Protein AF-A0A4Y8C9B8-F1 (afdb_monomer_lite)

Sequence (114 aa):
EFAKSLGCEKLATGHYARLENNLIKTAVDESKDQSYFLASADKEALKYLIFPLGEMKKEDVKKFASTIEVLKSFATQKESSEICFVEDTYVQVLDQFMDTKIPGEVLDSSGKVV

pLDDT: mean 93.74, std 4.84, range [70.25, 98.12]

Secondary structure (DSSP, 8-state):
-HHHHTT-S-EE---S-EEETTEEE--S-GGG--HHHHTTS-HHHHTTEE-TTTTS-HHHHHHHHHTSGGGHHHHHPPPP-S-TT-SS-HHHHHTTTS-TT---PPB-TTS-B-

Structure (mmCIF, N/CA/C/O backbone):
data_AF-A0A4Y8C9B8-F1
#
_entry.id   AF-A0A4Y8C9B8-F1
#
loop_
_atom_site.group_PDB
_atom_site.id
_atom_site.type_symbol
_atom_site.label_atom_id
_atom_site.label_alt_id
_atom_site.label_comp_id
_atom_site.label_asym_id
_atom_site.label_entity_id
_atom_site.label_seq_id
_atom_site.pdbx_PDB_ins_code
_atom_site.Cartn_x
_atom_site.Cartn_y
_atom_site.Cartn_z
_atom_site.occupancy
_atom_site.B_iso_or_equiv
_atom_site.auth_seq_id
_atom_site.auth_comp_id
_atom_site.auth_asym_id
_atom_site.auth_atom_id
_atom_site.pdbx_PDB_model_num
ATOM 1 N N . GLU A 1 1 ? -18.577 -2.578 -3.070 1.00 89.81 1 GLU A N 1
ATOM 2 C CA . GLU A 1 1 ? -19.644 -3.491 -3.542 1.00 89.81 1 GLU A CA 1
ATOM 3 C C . GLU A 1 1 ? -19.771 -4.774 -2.728 1.00 89.81 1 GLU A C 1
ATOM 5 O O . GLU A 1 1 ? -20.763 -4.888 -2.025 1.00 89.81 1 GLU A O 1
ATOM 10 N N . PHE A 1 2 ? -18.789 -5.688 -2.704 1.00 94.81 2 PHE A N 1
ATOM 11 C CA . PHE A 1 2 ? -18.912 -6.939 -1.926 1.00 94.81 2 PHE A CA 1
ATOM 12 C C . PHE A 1 2 ? -19.271 -6.717 -0.442 1.00 94.81 2 PHE A C 1
ATOM 14 O O . PHE A 1 2 ? -20.280 -7.235 0.024 1.00 94.81 2 PHE A O 1
ATOM 21 N N . ALA A 1 3 ? -18.542 -5.853 0.275 1.00 95.00 3 ALA A N 1
ATOM 22 C CA . ALA A 1 3 ? -18.871 -5.509 1.665 1.00 95.00 3 ALA A CA 1
ATOM 23 C C . ALA A 1 3 ? -20.308 -4.962 1.836 1.00 95.00 3 ALA A C 1
ATOM 25 O O . ALA A 1 3 ? -20.996 -5.325 2.783 1.00 95.00 3 ALA A O 1
ATOM 26 N N . LYS A 1 4 ? -20.802 -4.158 0.882 1.00 93.38 4 LYS A N 1
ATOM 27 C CA . LYS A 1 4 ? -22.185 -3.647 0.901 1.00 93.38 4 LYS A CA 1
ATOM 28 C C . LYS A 1 4 ? -23.203 -4.772 0.717 1.00 93.38 4 LYS A C 1
ATOM 30 O O . LYS A 1 4 ? -24.226 -4.772 1.387 1.00 93.38 4 LYS A O 1
ATOM 35 N N . SER A 1 5 ? -22.914 -5.744 -0.155 1.00 96.75 5 SER A N 1
ATOM 36 C CA . SER A 1 5 ? -23.780 -6.917 -0.360 1.00 96.75 5 SER A CA 1
ATOM 37 C C . SER A 1 5 ? -23.907 -7.796 0.889 1.00 96.75 5 SER A C 1
ATOM 39 O O . SER A 1 5 ? -24.920 -8.465 1.060 1.00 96.75 5 SER A O 1
ATOM 41 N N . LEU A 1 6 ? -22.922 -7.739 1.792 1.00 97.12 6 LEU A N 1
ATOM 42 C CA . LEU A 1 6 ? -22.956 -8.386 3.107 1.00 97.12 6 LEU A CA 1
ATOM 43 C C . LEU A 1 6 ? -23.628 -7.523 4.193 1.00 97.12 6 LEU A C 1
ATOM 45 O O . LEU A 1 6 ? -23.658 -7.920 5.354 1.00 97.12 6 LEU A O 1
ATOM 49 N N . GLY A 1 7 ? -24.142 -6.339 3.844 1.00 96.81 7 GLY A N 1
ATOM 50 C CA . GLY A 1 7 ? -24.743 -5.399 4.791 1.00 96.81 7 GLY A CA 1
ATOM 51 C C . GLY A 1 7 ? -23.734 -4.626 5.646 1.00 96.81 7 GLY A C 1
ATOM 52 O O . GLY A 1 7 ? -24.124 -4.026 6.643 1.00 96.81 7 GLY A O 1
ATOM 53 N N . CYS A 1 8 ? -22.442 -4.621 5.298 1.00 97.38 8 CYS A N 1
ATOM 54 C CA . CYS A 1 8 ? -21.438 -3.866 6.047 1.00 97.38 8 CYS A CA 1
ATOM 55 C C . CYS A 1 8 ? -21.536 -2.361 5.752 1.00 97.38 8 CYS A C 1
ATOM 57 O O . CYS A 1 8 ? -21.489 -1.937 4.596 1.00 97.38 8 CYS A O 1
ATOM 59 N N . GLU A 1 9 ? -21.572 -1.544 6.806 1.00 96.12 9 GLU A N 1
ATOM 60 C CA . GLU A 1 9 ? -21.573 -0.076 6.699 1.00 96.12 9 GLU A CA 1
ATOM 61 C C . GLU A 1 9 ? -20.191 0.503 6.367 1.00 96.12 9 GLU A C 1
ATOM 63 O O . GLU A 1 9 ? -20.075 1.570 5.760 1.00 96.12 9 GLU A O 1
ATOM 68 N N . LYS A 1 10 ? -19.133 -0.194 6.789 1.00 95.81 10 LYS A N 1
ATOM 69 C CA . LYS A 1 10 ? -17.738 0.229 6.665 1.00 95.81 10 LYS A CA 1
ATOM 70 C C . LYS A 1 10 ? -16.844 -0.948 6.282 1.00 95.81 10 LYS A C 1
ATOM 72 O O . LYS A 1 10 ? -17.156 -2.099 6.578 1.00 95.81 10 LYS A O 1
ATOM 77 N N . LEU A 1 11 ? -15.707 -0.645 5.666 1.00 96.00 11 LEU A N 1
ATOM 78 C CA . LEU A 1 11 ? -14.643 -1.579 5.323 1.00 96.00 11 LEU A CA 1
ATOM 79 C C . LEU A 1 11 ? -13.340 -1.112 5.977 1.00 96.00 11 LEU A C 1
ATOM 81 O O . LEU A 1 11 ? -12.807 -0.056 5.638 1.00 96.00 11 LEU A O 1
ATOM 85 N N . ALA A 1 12 ? -12.825 -1.911 6.907 1.00 96.44 12 ALA A N 1
ATOM 86 C CA . ALA A 1 12 ? -11.518 -1.682 7.502 1.00 96.44 12 ALA A CA 1
ATOM 87 C C . ALA A 1 12 ? -10.427 -2.372 6.679 1.00 96.44 12 ALA A C 1
ATOM 89 O O . ALA A 1 12 ? -10.601 -3.501 6.221 1.00 96.44 12 ALA A O 1
ATOM 90 N N . THR A 1 13 ? -9.285 -1.709 6.527 1.00 95.62 13 THR A N 1
ATOM 91 C CA . THR A 1 13 ? -8.084 -2.319 5.945 1.00 95.62 13 THR A CA 1
ATOM 92 C C . THR A 1 13 ? -6.877 -2.037 6.830 1.00 95.62 13 THR A C 1
ATOM 94 O O . THR A 1 13 ? -6.879 -1.079 7.600 1.00 95.62 13 THR A O 1
ATOM 97 N N . GLY A 1 14 ? -5.832 -2.855 6.711 1.00 95.00 14 GLY A N 1
ATOM 98 C CA . GLY A 1 14 ? -4.575 -2.669 7.441 1.00 95.00 14 GLY A CA 1
ATOM 99 C C . GLY A 1 14 ? -3.666 -1.578 6.869 1.00 95.00 14 GLY A C 1
ATOM 100 O O . GLY A 1 14 ? -2.468 -1.624 7.128 1.00 95.00 14 GLY A O 1
ATOM 101 N N . HIS A 1 15 ? -4.191 -0.651 6.061 1.00 96.44 15 HIS A N 1
ATOM 102 C CA . HIS A 1 15 ? -3.376 0.418 5.497 1.00 96.44 15 HIS A CA 1
ATOM 103 C C . HIS A 1 15 ? -2.932 1.400 6.580 1.00 96.44 15 HIS A C 1
ATOM 105 O O . HIS A 1 15 ? -3.722 1.827 7.427 1.00 96.44 15 HIS A O 1
ATOM 111 N N . TYR A 1 16 ? -1.667 1.794 6.505 1.00 97.69 16 TYR A N 1
ATOM 112 C CA . TYR A 1 16 ? -1.114 2.918 7.244 1.00 97.69 16 TYR A CA 1
ATOM 113 C C . TYR A 1 16 ? -1.421 4.191 6.460 1.00 97.69 16 TYR A C 1
ATOM 115 O O . TYR A 1 16 ? -0.635 4.657 5.644 1.00 97.69 16 TYR A O 1
ATOM 123 N N . ALA A 1 17 ? -2.608 4.735 6.690 1.00 97.81 17 ALA A N 1
ATOM 124 C CA . ALA A 1 17 ? -3.047 6.035 6.201 1.00 97.81 17 ALA A CA 1
ATOM 125 C C . ALA A 1 17 ? -4.152 6.543 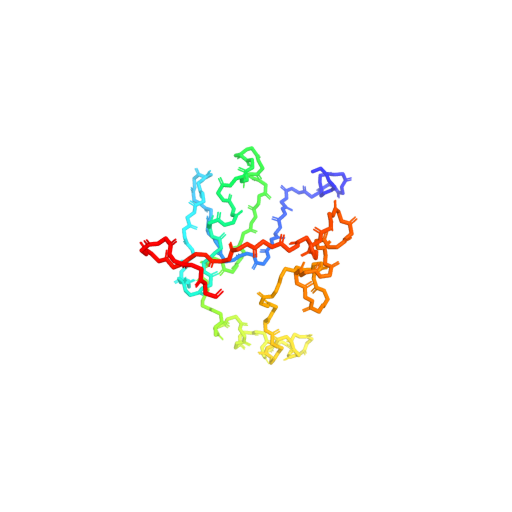7.124 1.00 97.81 17 ALA A C 1
ATOM 127 O O . ALA A 1 17 ? -4.716 5.775 7.901 1.00 97.81 17 ALA A O 1
ATOM 128 N N . ARG A 1 18 ? -4.499 7.824 7.041 1.00 97.06 18 ARG A N 1
ATOM 129 C CA . ARG A 1 18 ? -5.580 8.405 7.844 1.00 97.06 18 ARG A CA 1
ATOM 130 C C . ARG A 1 18 ? -6.674 8.975 6.966 1.00 97.06 18 ARG A C 1
ATOM 132 O O . ARG A 1 18 ? -6.427 9.377 5.833 1.00 97.06 18 ARG A O 1
ATOM 139 N N . LEU A 1 19 ? -7.887 9.008 7.507 1.00 95.44 19 LEU A N 1
ATOM 140 C CA . LEU A 1 19 ? -9.028 9.671 6.888 1.00 95.44 19 LEU A CA 1
ATOM 141 C C . LEU A 1 19 ? -9.507 10.785 7.802 1.00 95.44 19 LEU A C 1
ATOM 143 O O . LEU A 1 19 ? -9.911 10.535 8.933 1.00 95.44 19 LEU A O 1
ATOM 147 N N . GLU A 1 20 ? -9.501 12.007 7.287 1.00 92.62 20 GLU A N 1
ATOM 148 C CA . GLU A 1 20 ? -10.011 13.173 7.996 1.00 92.62 20 GLU A CA 1
ATOM 149 C C . GLU A 1 20 ? -10.833 14.008 7.021 1.00 92.62 20 GLU A C 1
ATOM 151 O O . GLU A 1 20 ? -10.347 14.379 5.955 1.00 92.62 20 GLU A O 1
ATOM 156 N N . ASN A 1 21 ? -12.098 14.275 7.351 1.00 89.81 21 ASN A N 1
ATOM 157 C CA . ASN A 1 21 ? -13.015 15.041 6.497 1.00 89.81 21 ASN A CA 1
ATOM 158 C C . ASN A 1 21 ? -13.107 14.515 5.045 1.00 89.81 21 ASN A C 1
ATOM 160 O O . ASN A 1 21 ? -13.170 15.295 4.098 1.00 89.81 21 ASN A O 1
ATOM 164 N N . ASN A 1 22 ? -13.119 13.186 4.865 1.00 86.44 22 ASN A N 1
ATOM 165 C CA . ASN A 1 22 ? -13.094 12.505 3.558 1.00 86.44 22 ASN A CA 1
ATOM 166 C C . ASN A 1 22 ? -11.850 12.809 2.701 1.00 86.44 22 ASN A C 1
ATOM 168 O O . ASN A 1 22 ? -11.896 12.688 1.478 1.00 86.44 22 ASN A O 1
ATOM 172 N N . LEU A 1 23 ? -10.742 13.198 3.331 1.00 92.44 23 LEU A N 1
ATOM 173 C CA . LEU A 1 23 ? -9.437 13.337 2.700 1.00 92.44 23 LEU A CA 1
ATOM 174 C C . LEU A 1 23 ? -8.494 12.275 3.250 1.00 92.44 23 LEU A C 1
ATOM 176 O O . LEU A 1 23 ? -8.488 11.997 4.452 1.00 92.44 23 LEU A O 1
ATOM 180 N N . ILE A 1 24 ? -7.685 11.706 2.361 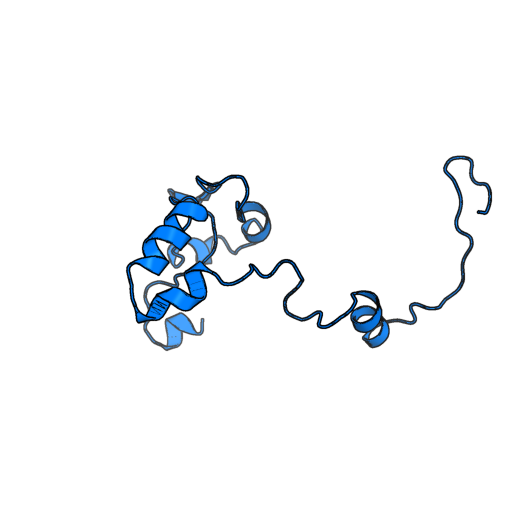1.00 96.81 24 ILE A N 1
ATOM 181 C CA . ILE A 1 24 ? -6.575 10.844 2.751 1.00 96.81 24 ILE A CA 1
ATOM 182 C C . ILE A 1 24 ? -5.466 11.738 3.303 1.00 96.81 24 ILE A C 1
ATOM 184 O O . ILE A 1 24 ? -5.067 12.716 2.670 1.00 96.81 24 ILE A O 1
ATOM 188 N N . LYS A 1 25 ? -4.973 11.396 4.489 1.00 96.62 25 LYS A N 1
ATOM 189 C CA . LYS A 1 25 ? -3.803 12.004 5.118 1.00 96.62 25 LYS A CA 1
ATOM 190 C C . LYS A 1 25 ? -2.729 10.949 5.334 1.00 96.62 25 LYS A C 1
ATOM 192 O O . LYS A 1 25 ? -3.030 9.759 5.460 1.00 96.62 25 LYS A O 1
ATOM 197 N N . THR A 1 26 ? -1.487 11.411 5.418 1.00 98.00 26 THR A N 1
ATOM 198 C CA . THR A 1 26 ? -0.353 10.563 5.774 1.00 98.00 26 THR A CA 1
ATOM 199 C C . THR A 1 26 ? -0.557 9.935 7.152 1.00 98.00 26 THR A C 1
ATOM 201 O O . THR A 1 26 ? -1.146 10.556 8.048 1.00 98.00 26 THR A O 1
ATOM 204 N N . ALA A 1 27 ? -0.102 8.697 7.321 1.00 98.12 27 ALA A N 1
ATOM 205 C CA . ALA A 1 27 ? -0.051 8.009 8.604 1.00 98.12 27 ALA A CA 1
ATOM 206 C C . ALA A 1 27 ? 0.874 8.719 9.598 1.00 98.12 27 ALA A C 1
ATOM 208 O O . ALA A 1 27 ? 1.752 9.489 9.219 1.00 98.12 27 ALA A O 1
ATOM 209 N N . VAL A 1 28 ? 0.699 8.417 10.885 1.00 98.00 28 VAL A N 1
ATOM 210 C CA . VAL A 1 28 ? 1.634 8.838 11.942 1.00 98.00 28 VAL A CA 1
ATOM 211 C C . VAL A 1 28 ? 3.003 8.167 11.784 1.00 98.00 28 VAL A C 1
ATOM 213 O O . VAL A 1 28 ? 4.027 8.758 12.120 1.00 98.00 28 VAL A O 1
ATOM 216 N N . ASP A 1 29 ? 3.037 6.936 11.272 1.00 97.88 29 ASP A N 1
ATOM 217 C CA . ASP A 1 29 ? 4.277 6.239 10.932 1.00 97.88 29 ASP A CA 1
ATOM 218 C C . ASP A 1 29 ? 4.674 6.525 9.483 1.00 97.88 29 ASP A C 1
ATOM 220 O O . ASP A 1 29 ? 4.273 5.811 8.565 1.00 97.88 29 ASP A O 1
ATOM 224 N N . GLU A 1 30 ? 5.478 7.566 9.277 1.00 96.69 30 GLU A N 1
ATOM 225 C CA . GLU A 1 30 ? 5.945 7.965 7.943 1.00 96.69 30 GLU A CA 1
ATOM 226 C C . GLU A 1 30 ? 6.712 6.845 7.222 1.00 96.69 30 GLU A C 1
ATOM 228 O O . GLU A 1 30 ? 6.622 6.721 6.004 1.00 96.69 30 GLU A O 1
ATOM 233 N N . SER A 1 31 ? 7.413 5.975 7.962 1.00 95.06 31 SER A N 1
ATOM 234 C CA . SER A 1 31 ? 8.171 4.856 7.376 1.00 95.06 31 SER A CA 1
ATOM 235 C C . SER A 1 31 ? 7.279 3.761 6.787 1.00 95.06 31 SER A C 1
ATOM 237 O O . SER A 1 31 ? 7.748 2.904 6.034 1.00 95.06 31 SER A O 1
ATOM 239 N N . LYS A 1 32 ? 5.996 3.775 7.153 1.00 95.81 32 LYS A N 1
ATOM 240 C CA . LYS A 1 32 ? 4.975 2.842 6.688 1.00 95.81 32 LYS A CA 1
ATOM 241 C C . LYS A 1 32 ? 3.849 3.529 5.946 1.00 95.81 32 LYS A C 1
ATOM 243 O O . LYS A 1 32 ? 2.906 2.835 5.591 1.00 95.81 32 LYS A O 1
ATOM 248 N N . ASP A 1 33 ? 3.924 4.838 5.714 1.00 97.31 33 ASP A N 1
ATOM 249 C CA . ASP A 1 33 ? 2.844 5.569 5.072 1.00 97.31 33 ASP A CA 1
ATOM 250 C C . ASP A 1 33 ? 2.496 4.966 3.705 1.00 97.31 33 ASP A C 1
ATOM 252 O O . ASP A 1 33 ? 3.343 4.749 2.840 1.00 97.31 33 ASP A O 1
ATOM 256 N N . GLN A 1 34 ? 1.211 4.688 3.525 1.00 96.38 34 GLN A N 1
ATOM 257 C CA . GLN A 1 34 ? 0.638 4.103 2.318 1.00 96.38 34 GLN A CA 1
ATOM 258 C C . GLN A 1 34 ? -0.349 5.060 1.647 1.00 96.38 34 GLN A C 1
ATOM 260 O O . GLN A 1 34 ? -1.081 4.655 0.742 1.00 96.38 34 GLN A O 1
ATOM 265 N N . SER A 1 35 ? -0.367 6.337 2.049 1.00 96.62 35 SER A N 1
ATOM 266 C CA . SER A 1 35 ? -1.254 7.344 1.463 1.00 96.62 35 SER A CA 1
ATOM 267 C C . SER A 1 35 ? -1.035 7.502 -0.048 1.00 96.62 35 SER A C 1
ATOM 269 O O . SER A 1 35 ? -2.003 7.676 -0.786 1.00 96.62 35 SER A O 1
ATOM 271 N N . TYR A 1 36 ? 0.207 7.328 -0.521 1.00 95.88 36 TYR A N 1
ATOM 272 C CA . TYR A 1 36 ? 0.559 7.353 -1.943 1.00 95.88 36 TYR A CA 1
ATOM 273 C C . TYR A 1 36 ? -0.225 6.321 -2.767 1.00 95.88 36 TYR A C 1
ATOM 275 O O . TYR A 1 36 ? -0.833 6.668 -3.777 1.00 95.88 36 TYR A O 1
ATOM 283 N N . PHE A 1 37 ? -0.274 5.062 -2.318 1.00 93.00 37 PHE A N 1
ATOM 284 C CA . PHE A 1 37 ? -0.992 3.996 -3.029 1.00 93.00 37 PHE A CA 1
ATOM 285 C C . PHE A 1 37 ? -2.508 4.206 -3.033 1.00 93.00 37 PHE A C 1
ATOM 287 O O . PHE A 1 37 ? -3.204 3.713 -3.917 1.00 93.00 37 PHE A O 1
ATOM 294 N N . LEU A 1 38 ? -3.020 4.952 -2.054 1.00 95.06 38 LEU A N 1
ATOM 295 C CA . LEU A 1 38 ? -4.434 5.282 -1.931 1.00 95.06 38 LEU A CA 1
ATOM 296 C C . LEU A 1 38 ? -4.816 6.559 -2.692 1.00 95.06 38 LEU A C 1
ATOM 298 O O . LEU A 1 38 ? -6.000 6.873 -2.768 1.00 95.06 38 LEU A O 1
ATOM 302 N N . ALA A 1 39 ? -3.863 7.291 -3.279 1.00 93.12 39 ALA A N 1
ATOM 303 C CA . ALA A 1 39 ? -4.129 8.573 -3.935 1.00 93.12 39 ALA A CA 1
ATOM 304 C C . ALA A 1 39 ? -5.101 8.469 -5.128 1.00 93.12 39 ALA A C 1
ATOM 306 O O . ALA A 1 39 ? -5.770 9.445 -5.460 1.00 93.12 39 ALA A O 1
ATOM 307 N N . SER A 1 40 ? -5.202 7.293 -5.756 1.00 91.38 40 SER A N 1
ATOM 308 C CA . SER A 1 40 ? -6.140 7.002 -6.848 1.00 91.38 40 SER A CA 1
ATOM 309 C C . SER A 1 40 ? -7.470 6.396 -6.383 1.00 91.38 40 SER A C 1
ATOM 311 O O . SER A 1 40 ? -8.308 6.054 -7.219 1.00 91.38 40 SER A O 1
ATOM 313 N N . ALA A 1 41 ? -7.681 6.240 -5.071 1.00 92.44 41 ALA A N 1
ATOM 314 C CA . ALA A 1 41 ? -8.921 5.695 -4.540 1.00 92.44 41 ALA A CA 1
ATOM 315 C C . ALA A 1 41 ? -10.113 6.594 -4.898 1.00 92.44 41 ALA A C 1
ATOM 317 O O . ALA A 1 41 ? -10.038 7.822 -4.819 1.00 92.44 41 ALA A O 1
ATOM 318 N N . ASP A 1 42 ? -11.240 5.971 -5.246 1.00 92.62 42 ASP A N 1
ATOM 319 C CA . ASP A 1 42 ? -12.484 6.694 -5.498 1.00 92.62 42 ASP A CA 1
ATOM 320 C C . ASP A 1 42 ? -12.894 7.481 -4.244 1.00 92.62 42 ASP A C 1
ATOM 322 O O . ASP A 1 42 ? -13.068 6.923 -3.155 1.00 92.62 42 ASP A O 1
ATOM 326 N N . LYS A 1 43 ? -13.078 8.793 -4.410 1.00 91.69 43 LYS A N 1
ATOM 327 C CA . LYS A 1 43 ? -13.489 9.707 -3.343 1.00 91.69 43 LYS A CA 1
ATOM 328 C C . LYS A 1 43 ? -14.786 9.252 -2.673 1.00 91.69 43 LYS A C 1
ATOM 330 O O . LYS A 1 43 ? -14.915 9.355 -1.453 1.00 91.69 43 LYS A O 1
ATOM 335 N N . GLU A 1 44 ? -15.725 8.704 -3.442 1.00 91.69 44 GLU A N 1
ATOM 336 C CA . GLU A 1 44 ? -16.994 8.209 -2.908 1.00 91.69 44 GLU A CA 1
ATOM 337 C C . GLU A 1 44 ? -16.826 6.927 -2.088 1.00 91.69 44 GLU A C 1
ATOM 339 O O . GLU A 1 44 ? -17.662 6.632 -1.233 1.00 91.69 44 GLU A O 1
ATOM 344 N N . ALA A 1 45 ? -15.740 6.176 -2.289 1.00 92.12 45 ALA A N 1
ATOM 345 C CA . ALA A 1 45 ? -15.422 5.016 -1.467 1.00 92.12 45 ALA A CA 1
ATOM 346 C C . ALA A 1 45 ? -14.882 5.416 -0.085 1.00 92.12 45 ALA A C 1
ATOM 348 O O . ALA A 1 45 ? -15.123 4.695 0.884 1.00 92.12 45 ALA A O 1
ATOM 349 N N . LEU A 1 46 ? -14.217 6.575 0.041 1.00 93.88 46 LEU A N 1
ATOM 350 C CA . LEU A 1 46 ? -13.551 7.005 1.282 1.00 93.88 46 LEU A CA 1
ATOM 351 C C . LEU A 1 46 ? -14.501 7.077 2.480 1.00 93.88 46 LEU A C 1
ATOM 353 O O . LEU A 1 46 ? -14.131 6.683 3.583 1.00 93.88 46 LEU A O 1
ATOM 357 N N . LYS A 1 47 ? -15.758 7.489 2.267 1.00 92.94 47 LYS A N 1
ATOM 358 C CA . LYS A 1 47 ? -16.773 7.540 3.335 1.00 92.94 47 LYS A CA 1
ATOM 359 C C . LYS A 1 47 ? -17.126 6.169 3.908 1.00 92.94 47 LYS A C 1
ATOM 361 O O . LYS A 1 47 ? -17.732 6.110 4.974 1.00 92.94 47 LYS A O 1
ATOM 366 N N . TYR A 1 48 ? -16.755 5.080 3.242 1.00 94.12 48 TYR A N 1
ATOM 367 C CA 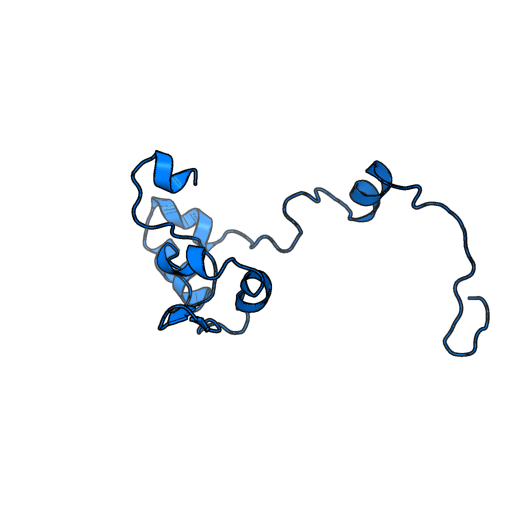. TYR A 1 48 ? -16.964 3.715 3.715 1.00 94.12 48 TYR A CA 1
ATOM 368 C C . TYR A 1 48 ? -15.695 3.085 4.298 1.00 94.12 48 TYR A C 1
ATOM 370 O O . TYR A 1 48 ? -15.780 2.006 4.872 1.00 94.12 48 TYR A O 1
ATOM 378 N N . LEU A 1 49 ? -14.529 3.720 4.178 1.00 94.94 49 LEU A N 1
ATOM 379 C CA . LEU A 1 49 ? -13.257 3.132 4.595 1.00 94.94 49 LEU A CA 1
ATOM 380 C C . LEU A 1 49 ? -12.893 3.495 6.039 1.00 94.94 49 LEU A C 1
ATOM 382 O O . LEU A 1 49 ? -13.262 4.550 6.554 1.00 94.94 49 LEU A O 1
ATOM 386 N N . ILE A 1 50 ? -12.157 2.592 6.688 1.00 96.06 50 ILE A N 1
ATOM 387 C CA . ILE A 1 50 ? -11.510 2.801 7.986 1.00 96.06 50 ILE A CA 1
ATOM 388 C C . ILE A 1 50 ? -10.065 2.298 7.883 1.00 96.06 50 ILE A C 1
ATOM 390 O O . ILE A 1 50 ? -9.818 1.210 7.354 1.00 96.06 50 ILE A O 1
ATOM 394 N N . PHE A 1 51 ? -9.120 3.065 8.430 1.00 97.06 51 PHE A N 1
ATOM 395 C CA . PHE A 1 51 ? -7.696 2.720 8.493 1.00 97.06 51 PHE A CA 1
ATOM 396 C C . PHE A 1 51 ? -7.218 2.691 9.955 1.00 97.06 51 PHE A C 1
ATOM 398 O O . PHE A 1 51 ? -6.665 3.674 10.446 1.00 97.06 51 PHE A O 1
ATOM 405 N N . PRO A 1 52 ? -7.447 1.585 10.692 1.00 96.56 52 PRO A N 1
ATOM 406 C CA . PRO A 1 52 ? -7.194 1.531 12.135 1.00 96.56 52 PRO A CA 1
ATOM 407 C C . PRO A 1 52 ? -5.722 1.716 12.518 1.00 96.56 52 PRO A C 1
ATOM 409 O O . PRO A 1 52 ? -5.426 2.116 13.637 1.00 96.56 52 PRO A O 1
ATOM 412 N N . LEU A 1 53 ? -4.800 1.418 11.597 1.00 97.25 53 LEU A N 1
ATOM 413 C CA . LEU A 1 53 ? -3.360 1.498 11.843 1.00 97.25 53 LEU A CA 1
ATOM 414 C C . LEU A 1 53 ? -2.778 2.888 11.553 1.00 97.25 53 LEU A C 1
ATOM 416 O O . LEU A 1 53 ? -1.623 3.136 11.882 1.00 97.25 53 LEU A O 1
ATOM 420 N N . GLY A 1 54 ? -3.562 3.804 10.971 1.00 97.19 54 GLY A N 1
ATOM 421 C CA . GLY A 1 54 ? -3.095 5.129 10.550 1.00 97.19 54 GLY A CA 1
ATOM 422 C C . GLY A 1 54 ? -2.553 6.019 11.670 1.00 97.19 54 GLY A C 1
ATOM 423 O O . GLY A 1 54 ? -1.733 6.894 11.402 1.00 97.19 54 GLY A O 1
ATOM 424 N N . GLU A 1 55 ? -2.987 5.786 12.910 1.00 97.44 55 GLU A N 1
ATOM 425 C CA . GLU A 1 55 ? -2.573 6.538 14.106 1.00 97.44 55 GLU A CA 1
ATOM 426 C C . GLU A 1 55 ? -1.510 5.803 14.942 1.00 97.44 55 GLU A C 1
ATOM 428 O O . GLU A 1 55 ? -1.191 6.220 16.053 1.00 97.44 55 GLU A O 1
ATOM 433 N N . MET A 1 56 ? -0.972 4.683 14.452 1.00 97.62 56 MET A N 1
ATOM 434 C CA . MET A 1 56 ? -0.056 3.836 15.214 1.00 97.62 56 MET A CA 1
ATOM 435 C C . MET A 1 56 ? 1.282 3.679 14.504 1.00 97.62 56 MET A C 1
ATOM 437 O O . MET A 1 56 ? 1.343 3.534 13.284 1.00 97.62 56 MET A O 1
ATOM 441 N N . LYS A 1 57 ? 2.360 3.595 15.287 1.00 97.50 57 LYS A N 1
ATOM 442 C CA . LYS A 1 57 ? 3.642 3.102 14.782 1.00 97.50 57 LYS A CA 1
ATOM 443 C C . LYS A 1 57 ? 3.612 1.593 14.625 1.00 97.50 57 LYS A C 1
ATOM 445 O O . LYS A 1 57 ? 3.028 0.882 15.445 1.00 97.50 57 LYS A O 1
ATOM 450 N N . LYS A 1 58 ? 4.285 1.073 13.599 1.00 95.19 58 LYS A N 1
ATOM 451 C CA . LYS A 1 58 ? 4.360 -0.371 13.337 1.00 95.19 58 LYS A CA 1
ATOM 452 C C . LYS A 1 58 ? 4.900 -1.156 14.520 1.00 95.19 58 LYS A C 1
ATOM 454 O O . LYS A 1 58 ? 4.403 -2.244 14.813 1.00 95.19 58 LYS A O 1
ATOM 459 N N . GLU A 1 59 ? 5.904 -0.605 15.194 1.00 95.38 59 GLU A N 1
ATOM 460 C CA . GLU A 1 59 ? 6.465 -1.204 16.401 1.00 95.38 59 GLU A CA 1
ATOM 461 C C . GLU A 1 59 ? 5.409 -1.379 17.498 1.00 95.38 59 GLU A C 1
ATOM 463 O O . GLU A 1 59 ? 5.351 -2.435 18.125 1.00 95.38 59 GLU A O 1
ATOM 468 N N . ASP A 1 60 ? 4.522 -0.403 17.677 1.00 96.50 60 ASP A N 1
ATOM 469 C CA . ASP A 1 60 ? 3.492 -0.433 18.709 1.00 96.50 60 ASP A CA 1
ATOM 470 C C . ASP A 1 60 ? 2.350 -1.371 18.324 1.00 96.50 60 ASP A C 1
ATOM 472 O O . ASP A 1 60 ? 1.838 -2.090 19.178 1.00 96.50 60 ASP A O 1
ATOM 476 N N . VAL A 1 61 ? 2.027 -1.473 17.030 1.00 95.69 61 VAL A N 1
ATOM 477 C CA . VAL A 1 61 ? 1.112 -2.504 16.512 1.00 95.69 61 VAL A CA 1
ATOM 478 C C . VAL A 1 61 ? 1.657 -3.907 16.789 1.00 95.69 61 VAL A C 1
ATOM 480 O O . VAL A 1 61 ? 0.912 -4.768 17.251 1.00 95.69 61 VAL A O 1
ATOM 483 N N . LYS A 1 62 ? 2.957 -4.155 16.562 1.00 95.25 62 LYS A N 1
ATOM 484 C CA . LYS A 1 62 ? 3.585 -5.456 16.862 1.00 95.25 62 LYS A CA 1
ATOM 485 C C . LYS A 1 62 ? 3.630 -5.744 18.364 1.00 95.25 62 LYS A C 1
ATOM 487 O O . LYS A 1 62 ? 3.309 -6.860 18.770 1.00 95.25 62 LYS A O 1
ATOM 492 N N . LYS A 1 63 ? 3.967 -4.748 19.193 1.00 96.25 63 LYS A N 1
ATOM 493 C CA . LYS A 1 63 ? 3.912 -4.865 20.661 1.00 96.25 63 LYS A CA 1
ATOM 494 C C . LYS A 1 63 ? 2.492 -5.197 21.120 1.00 96.25 63 LYS A C 1
ATOM 496 O O . LYS A 1 63 ? 2.318 -6.148 21.872 1.00 96.25 63 LYS A O 1
ATOM 501 N N . PHE A 1 64 ? 1.480 -4.492 20.617 1.00 95.12 64 PHE A N 1
ATOM 502 C CA . PHE A 1 64 ? 0.076 -4.758 20.929 1.00 95.12 64 PHE A CA 1
ATOM 503 C C . PHE A 1 64 ? -0.366 -6.156 20.478 1.00 95.12 64 PHE A C 1
ATOM 505 O O . PHE A 1 64 ? -0.955 -6.892 21.258 1.00 95.12 64 PHE A O 1
ATOM 512 N N . ALA A 1 65 ? -0.007 -6.581 19.266 1.00 95.38 65 ALA A N 1
ATOM 513 C CA . ALA A 1 65 ? -0.292 -7.937 18.799 1.00 95.38 65 ALA A CA 1
ATOM 514 C C . ALA A 1 65 ? 0.348 -9.012 19.696 1.00 95.38 65 ALA A C 1
ATOM 516 O O . ALA A 1 65 ? -0.254 -10.057 19.922 1.00 95.38 65 ALA A O 1
ATOM 517 N N . SER A 1 66 ? 1.535 -8.754 20.258 1.00 95.69 66 SER A N 1
ATOM 518 C CA . SER A 1 66 ? 2.220 -9.708 21.140 1.00 95.69 66 SER A CA 1
ATOM 519 C C . SER A 1 66 ? 1.521 -9.943 22.486 1.00 95.69 66 SER A C 1
ATOM 521 O O . SER A 1 66 ? 1.777 -10.967 23.121 1.00 95.69 66 SER A O 1
ATOM 523 N N . THR A 1 67 ? 0.637 -9.033 22.917 1.00 96.56 67 THR A N 1
ATOM 524 C CA . THR A 1 67 ? -0.143 -9.188 24.158 1.00 96.56 67 THR A CA 1
ATOM 525 C C . THR A 1 67 ? -1.415 -10.015 23.963 1.00 96.56 67 THR A C 1
ATOM 527 O O . THR A 1 67 ? -2.050 -10.399 24.943 1.00 96.56 67 THR A O 1
ATOM 530 N N . ILE A 1 68 ? -1.781 -10.316 22.713 1.00 96.56 68 ILE A N 1
ATOM 531 C CA . ILE A 1 68 ? -2.983 -11.064 22.349 1.00 96.56 68 ILE A CA 1
ATOM 532 C C . ILE A 1 68 ? -2.549 -12.438 21.837 1.00 96.56 68 ILE A C 1
ATOM 534 O O . ILE A 1 68 ? -1.935 -12.544 20.779 1.00 96.56 68 ILE A O 1
ATOM 538 N N . GLU A 1 69 ? -2.893 -13.505 22.563 1.00 95.88 69 GLU A N 1
ATOM 539 C CA . GLU A 1 69 ? -2.347 -14.850 22.309 1.00 95.88 69 GLU A CA 1
ATOM 540 C C . GLU A 1 69 ? -2.552 -15.324 20.858 1.00 95.88 69 GLU A C 1
ATOM 542 O O . GLU A 1 69 ? -1.606 -15.777 20.217 1.00 95.88 69 GLU A O 1
ATOM 547 N N . VAL A 1 70 ? -3.746 -15.124 20.285 1.00 96.06 70 VAL A N 1
ATOM 548 C CA . VAL A 1 70 ? -4.042 -15.517 18.891 1.00 96.06 70 VAL A CA 1
ATOM 549 C C . VAL A 1 70 ? -3.283 -14.686 17.845 1.00 96.06 70 VAL A C 1
ATOM 551 O O . VAL A 1 70 ? -3.166 -15.105 16.697 1.00 96.06 70 VAL A O 1
ATOM 554 N N . LEU A 1 71 ? -2.749 -13.517 18.220 1.00 94.94 71 LEU A N 1
ATOM 555 C CA . LEU A 1 71 ? -2.034 -12.614 17.312 1.00 94.94 71 LEU A CA 1
ATOM 556 C C . LEU A 1 71 ? -0.511 -12.648 17.469 1.00 94.94 71 LEU A C 1
ATOM 558 O O . LEU A 1 71 ? 0.210 -11.990 16.716 1.00 94.94 71 LEU A O 1
ATOM 562 N N . LYS A 1 72 ? -0.001 -13.432 18.418 1.00 93.69 72 LYS A N 1
ATOM 563 C CA . LYS A 1 72 ? 1.414 -13.450 18.792 1.00 93.69 72 LYS A CA 1
ATOM 564 C C . LYS A 1 72 ? 2.346 -13.814 17.633 1.00 93.69 72 LYS A C 1
ATOM 566 O O . LYS A 1 72 ? 3.443 -13.267 17.539 1.00 93.69 72 LYS A O 1
ATOM 571 N N . SER A 1 73 ? 1.905 -14.681 16.720 1.00 93.38 73 SER A N 1
ATOM 572 C CA . SER A 1 73 ? 2.655 -15.034 15.505 1.00 93.38 73 SER A CA 1
ATOM 573 C C . SER A 1 73 ? 2.816 -13.850 14.542 1.00 93.38 73 SER A C 1
ATOM 575 O O . SER A 1 73 ? 3.882 -13.677 13.954 1.00 93.38 73 SER A O 1
ATOM 577 N N . PHE A 1 74 ? 1.811 -12.976 14.423 1.00 90.69 74 PHE A N 1
ATOM 578 C CA . PHE A 1 74 ? 1.881 -11.784 13.569 1.00 90.69 74 PHE A CA 1
ATOM 579 C C . PHE A 1 74 ? 2.845 -10.723 14.115 1.00 90.69 74 PHE A C 1
ATOM 581 O O . PHE A 1 74 ? 3.398 -9.934 13.345 1.00 90.69 74 PHE A O 1
ATOM 588 N N . ALA A 1 75 ? 3.094 -10.709 15.429 1.00 91.88 75 ALA A N 1
ATOM 589 C CA . ALA A 1 75 ? 4.045 -9.784 16.040 1.00 91.88 75 ALA A CA 1
ATOM 590 C C . ALA A 1 75 ? 5.482 -10.010 15.533 1.00 91.88 75 ALA A C 1
ATOM 592 O O . ALA A 1 75 ? 6.234 -9.052 15.340 1.00 91.88 75 ALA A O 1
ATOM 593 N N . THR A 1 76 ? 5.859 -11.263 15.265 1.00 89.12 76 THR A N 1
ATOM 594 C CA . THR A 1 76 ? 7.200 -11.637 14.786 1.00 89.12 76 THR A CA 1
ATOM 595 C C . THR A 1 76 ? 7.269 -11.841 13.276 1.00 89.12 76 THR A C 1
ATOM 597 O O . THR A 1 76 ? 8.366 -11.870 12.718 1.00 89.12 76 THR A O 1
ATOM 600 N N . GLN A 1 77 ? 6.124 -11.925 12.596 1.00 90.62 77 GLN A N 1
ATOM 601 C CA . GLN A 1 77 ? 6.067 -12.125 11.154 1.00 90.62 77 GLN A CA 1
ATOM 602 C C . GLN A 1 77 ? 6.803 -11.007 10.388 1.00 90.62 77 GLN A C 1
ATOM 604 O O . GLN A 1 77 ? 6.720 -9.810 10.716 1.00 90.62 77 GLN A O 1
ATOM 609 N N . LYS A 1 78 ? 7.546 -11.423 9.355 1.00 87.38 78 LYS A N 1
ATOM 610 C CA . LYS A 1 78 ? 8.183 -10.520 8.393 1.00 87.38 78 LYS A CA 1
ATOM 611 C C . LYS A 1 78 ? 7.110 -9.856 7.531 1.00 87.38 78 LYS A C 1
ATOM 613 O O . LYS A 1 78 ? 6.112 -10.474 7.177 1.00 87.38 78 LYS A O 1
ATOM 618 N N . GLU A 1 79 ? 7.317 -8.589 7.214 1.00 83.06 79 GLU A N 1
ATOM 619 C CA . GLU A 1 79 ? 6.404 -7.841 6.358 1.00 83.06 79 GLU A CA 1
ATOM 620 C C . GLU A 1 79 ? 6.570 -8.255 4.895 1.00 83.06 79 GLU A C 1
ATOM 622 O O . GLU A 1 79 ? 7.684 -8.535 4.448 1.00 83.06 79 GLU A O 1
ATOM 627 N N . SER A 1 80 ? 5.459 -8.277 4.161 1.00 78.81 80 SER A N 1
ATOM 628 C CA . SER A 1 80 ? 5.483 -8.420 2.710 1.00 78.81 80 SER A CA 1
ATOM 629 C C . SER A 1 80 ? 6.069 -7.148 2.101 1.00 78.81 80 SER A C 1
ATOM 631 O O . SER A 1 80 ? 5.558 -6.056 2.347 1.00 78.81 80 SER A O 1
ATOM 633 N N . SER A 1 81 ? 7.155 -7.291 1.346 1.00 70.25 81 SER A N 1
ATOM 634 C CA . SER A 1 81 ? 7.830 -6.183 0.653 1.00 70.25 81 SER A CA 1
ATOM 635 C C . SER A 1 81 ? 7.596 -6.190 -0.858 1.00 70.25 81 SER A C 1
ATOM 637 O O . SER A 1 81 ? 7.833 -5.174 -1.501 1.00 70.25 81 SER A O 1
ATOM 639 N N . GLU A 1 82 ? 7.115 -7.304 -1.410 1.00 75.38 82 GLU A N 1
ATOM 640 C CA . GLU A 1 82 ? 6.957 -7.503 -2.851 1.00 75.38 82 GLU A CA 1
ATOM 641 C C . GLU A 1 82 ? 5.505 -7.318 -3.306 1.00 75.38 82 GLU A C 1
ATOM 643 O O . GLU A 1 82 ? 4.562 -7.355 -2.507 1.00 75.38 82 GLU A O 1
ATOM 648 N N . ILE A 1 83 ? 5.322 -7.144 -4.615 1.00 80.88 83 ILE A N 1
ATOM 649 C CA . ILE A 1 83 ? 4.000 -7.141 -5.242 1.00 80.88 83 ILE A CA 1
ATOM 650 C C . ILE A 1 83 ? 3.333 -8.502 -5.000 1.00 80.88 83 ILE A C 1
ATOM 652 O O . ILE A 1 83 ? 3.912 -9.537 -5.306 1.00 80.88 83 ILE A O 1
ATOM 656 N N . CYS A 1 84 ? 2.095 -8.507 -4.495 1.00 82.50 84 CYS A N 1
ATOM 657 C CA . CYS A 1 84 ? 1.424 -9.714 -3.990 1.00 82.50 84 CYS A CA 1
ATOM 658 C C . CYS A 1 84 ? 1.326 -10.895 -4.972 1.00 82.50 84 CYS A C 1
ATOM 660 O O . CYS A 1 84 ? 1.123 -12.018 -4.524 1.00 82.50 84 CYS A O 1
ATOM 662 N N . PHE A 1 85 ? 1.399 -10.649 -6.283 1.00 83.62 85 PHE A N 1
ATOM 663 C CA . PHE A 1 85 ? 1.310 -11.681 -7.324 1.00 83.62 85 PHE A CA 1
ATOM 664 C C . PHE A 1 85 ? 2.671 -12.086 -7.912 1.00 83.62 85 PHE A C 1
ATOM 666 O O . PHE A 1 85 ? 2.715 -12.892 -8.836 1.00 83.62 85 PHE A O 1
ATOM 673 N N . VAL A 1 86 ? 3.772 -11.505 -7.432 1.00 85.50 86 VAL A N 1
ATOM 674 C CA . VAL A 1 86 ? 5.127 -11.858 -7.864 1.00 85.50 86 VAL A CA 1
ATOM 675 C C . VAL A 1 86 ? 5.665 -12.905 -6.900 1.00 85.50 86 VAL A C 1
ATOM 677 O O . VAL A 1 86 ? 5.880 -12.614 -5.726 1.00 85.50 86 VAL A O 1
ATOM 680 N N . GLU A 1 87 ? 5.854 -14.125 -7.396 1.00 82.12 87 GLU A N 1
ATOM 681 C CA . GLU A 1 87 ? 6.364 -15.240 -6.591 1.00 82.12 87 GLU A CA 1
ATOM 682 C C . GLU A 1 87 ? 7.894 -15.195 -6.473 1.00 82.12 87 GLU A C 1
ATOM 684 O O . GLU A 1 87 ? 8.403 -15.172 -5.353 1.00 82.12 87 GLU A O 1
ATOM 689 N N . ASP A 1 88 ? 8.612 -15.091 -7.603 1.00 85.00 88 ASP A N 1
ATOM 690 C CA . ASP A 1 88 ? 10.081 -14.990 -7.610 1.00 85.00 88 ASP A CA 1
ATOM 691 C C . ASP A 1 88 ? 10.595 -13.679 -8.228 1.00 85.00 88 ASP A C 1
ATOM 693 O O . ASP A 1 88 ? 11.266 -12.897 -7.556 1.00 85.00 88 ASP A O 1
ATOM 697 N N . THR A 1 89 ? 10.332 -13.424 -9.521 1.00 89.81 89 THR A N 1
ATOM 698 C CA . THR A 1 89 ? 10.897 -12.257 -10.231 1.00 89.81 89 THR A CA 1
ATOM 699 C C . THR A 1 89 ? 9.868 -11.511 -11.073 1.00 89.81 89 THR A C 1
ATOM 701 O O . THR A 1 89 ? 8.975 -12.103 -11.677 1.00 89.81 89 THR A O 1
ATOM 704 N N . TYR A 1 90 ? 10.051 -10.194 -11.201 1.00 92.50 90 TYR A N 1
ATOM 705 C CA . TYR A 1 90 ? 9.225 -9.363 -12.082 1.00 92.50 90 TYR A CA 1
ATOM 706 C C . TYR A 1 90 ? 9.321 -9.782 -13.555 1.00 92.50 90 TYR A C 1
ATOM 708 O O . TYR A 1 90 ? 8.334 -9.697 -14.281 1.00 92.50 90 TYR A O 1
ATOM 716 N N . VAL A 1 91 ? 10.486 -10.274 -13.990 1.00 93.69 91 VAL A N 1
ATOM 717 C CA . VAL A 1 91 ? 10.715 -10.715 -15.375 1.00 93.69 91 VAL A CA 1
ATOM 718 C C . VAL A 1 91 ? 9.819 -11.899 -15.730 1.00 93.69 91 VAL A C 1
ATOM 720 O O . VAL A 1 91 ? 9.183 -11.871 -16.775 1.00 93.69 91 VAL A O 1
ATOM 723 N N . GLN A 1 92 ? 9.677 -12.882 -14.836 1.00 92.00 92 GLN A N 1
ATOM 724 C CA . GLN A 1 92 ? 8.777 -14.021 -15.064 1.00 92.00 92 GLN A CA 1
ATOM 725 C C . GLN A 1 92 ? 7.311 -13.605 -15.200 1.00 92.00 92 GLN A C 1
ATOM 727 O O . GLN A 1 92 ? 6.560 -14.251 -15.927 1.00 92.00 92 GLN A O 1
ATOM 73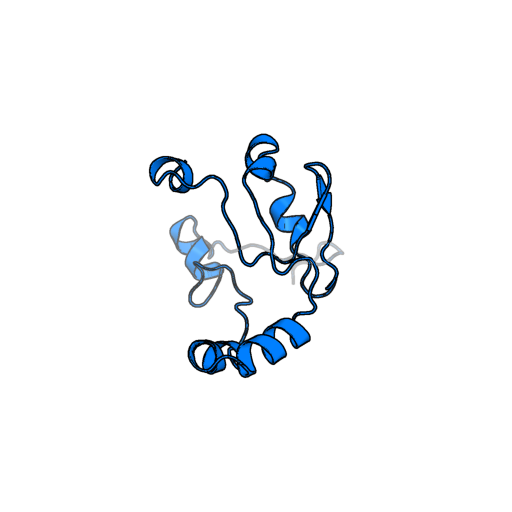2 N N . VAL A 1 93 ? 6.885 -12.545 -14.503 1.00 93.75 93 VAL A N 1
ATOM 733 C CA . VAL A 1 93 ? 5.536 -12.002 -14.697 1.00 93.75 93 VAL A CA 1
ATOM 734 C C . VAL A 1 93 ? 5.425 -11.349 -16.072 1.00 93.75 93 VAL A C 1
ATOM 736 O O . VAL A 1 93 ? 4.464 -11.608 -16.788 1.00 93.75 93 VAL A O 1
ATOM 739 N N . LEU A 1 94 ? 6.408 -10.537 -16.469 1.00 94.81 94 LEU A N 1
ATOM 740 C CA . LEU A 1 94 ? 6.413 -9.867 -17.774 1.00 94.81 94 LEU A CA 1
ATOM 741 C C . LEU A 1 94 ? 6.476 -10.855 -18.949 1.00 94.81 94 LEU A C 1
ATOM 743 O O . LEU A 1 94 ? 5.797 -10.629 -19.948 1.00 94.81 94 LEU A O 1
ATOM 747 N N . ASP A 1 95 ? 7.193 -11.972 -18.803 1.00 94.75 95 ASP A N 1
ATOM 748 C CA . ASP A 1 95 ? 7.291 -13.054 -19.798 1.00 94.75 95 ASP A CA 1
ATOM 749 C C . ASP A 1 95 ? 5.926 -13.648 -20.192 1.00 94.75 95 ASP A C 1
ATOM 751 O O . ASP A 1 95 ? 5.782 -14.227 -21.268 1.00 94.75 95 ASP A O 1
ATOM 755 N N . GLN A 1 96 ? 4.902 -13.500 -19.345 1.00 93.81 96 GLN A N 1
ATOM 756 C CA . GLN A 1 96 ? 3.539 -13.957 -19.645 1.00 93.81 96 GLN A CA 1
ATOM 757 C C . GLN A 1 96 ? 2.794 -13.023 -20.610 1.00 93.81 96 GLN A C 1
ATOM 759 O O . GLN A 1 96 ? 1.796 -13.427 -21.207 1.00 93.81 96 GLN A O 1
ATOM 764 N N . PHE A 1 97 ? 3.256 -11.779 -20.759 1.00 95.44 97 PHE A N 1
ATOM 765 C CA . PHE A 1 97 ? 2.580 -10.731 -21.528 1.00 95.44 97 PHE A CA 1
ATOM 766 C C . PHE A 1 97 ? 3.417 -10.206 -22.700 1.00 95.44 97 PHE A C 1
ATOM 768 O O . PHE A 1 97 ? 2.854 -9.629 -23.631 1.00 95.44 97 PHE A O 1
ATOM 775 N N . MET A 1 98 ? 4.740 -10.381 -22.671 1.00 95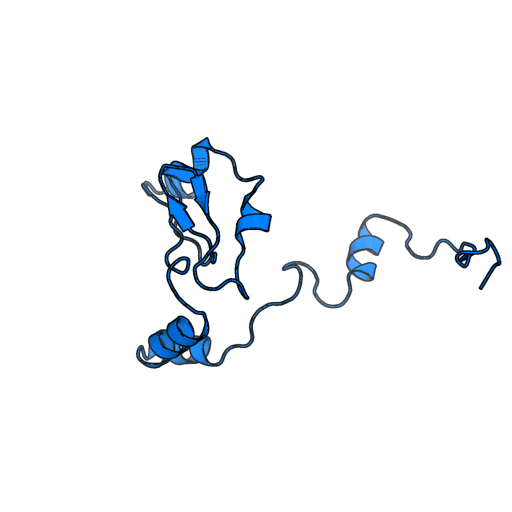.62 98 MET A N 1
ATOM 776 C CA . MET A 1 98 ? 5.657 -9.886 -23.699 1.00 95.62 98 MET A CA 1
ATOM 777 C C . MET A 1 98 ? 6.950 -10.707 -23.771 1.00 95.62 98 MET A C 1
ATOM 779 O O . MET A 1 98 ? 7.324 -11.376 -22.814 1.00 95.62 98 MET A O 1
ATOM 783 N N . ASP A 1 99 ? 7.664 -10.618 -24.896 1.00 95.69 99 ASP A N 1
ATOM 784 C CA . ASP A 1 99 ? 9.009 -11.186 -25.018 1.00 95.69 99 ASP A CA 1
ATOM 785 C C . ASP A 1 99 ? 10.028 -10.264 -24.335 1.00 95.69 99 ASP A C 1
ATOM 787 O O . ASP A 1 99 ? 10.372 -9.197 -24.849 1.00 95.69 99 ASP A O 1
ATOM 791 N N . THR A 1 100 ? 10.498 -10.658 -23.150 1.00 95.50 100 THR A N 1
ATOM 792 C CA . THR A 1 100 ? 11.475 -9.877 -22.376 1.00 95.50 100 THR A CA 1
ATOM 793 C C . THR A 1 100 ? 12.919 -10.089 -22.832 1.00 95.50 100 THR A C 1
ATOM 795 O O . THR A 1 100 ? 13.821 -9.408 -22.346 1.00 95.50 100 THR A O 1
ATOM 798 N N . LYS A 1 101 ? 13.164 -11.020 -23.764 1.00 94.56 101 LYS A N 1
ATOM 799 C CA . LYS A 1 101 ? 14.513 -11.419 -24.195 1.00 94.56 101 LYS A CA 1
ATOM 800 C C . LYS A 1 101 ? 14.940 -10.766 -25.503 1.00 94.56 101 LYS A C 1
ATOM 802 O O . LYS A 1 101 ? 15.989 -11.124 -26.039 1.00 94.56 101 LYS A O 1
ATOM 807 N N . ILE A 1 102 ? 14.156 -9.813 -26.006 1.00 95.00 102 ILE A N 1
ATOM 808 C CA . ILE A 1 102 ? 14.498 -9.040 -27.198 1.00 95.00 102 ILE A CA 1
ATOM 809 C C . ILE A 1 102 ? 15.805 -8.275 -26.920 1.00 95.00 102 ILE A C 1
ATOM 811 O O . ILE A 1 102 ? 15.828 -7.415 -26.036 1.00 95.00 102 ILE A O 1
ATOM 815 N N . PRO A 1 103 ? 16.902 -8.574 -27.642 1.00 94.06 103 PRO A N 1
ATOM 816 C CA . PRO A 1 103 ? 18.177 -7.909 -27.415 1.00 94.06 103 PRO A CA 1
ATOM 817 C C . PRO A 1 103 ? 18.137 -6.455 -27.906 1.00 94.06 103 PRO A C 1
ATOM 819 O O . PRO A 1 103 ? 17.457 -6.131 -28.880 1.00 94.06 103 PRO A O 1
ATOM 822 N N . GLY A 1 104 ? 18.922 -5.591 -27.262 1.00 94.75 104 GLY A N 1
ATOM 823 C CA . GLY A 1 104 ? 19.098 -4.190 -27.637 1.00 94.75 104 GLY A CA 1
ATOM 824 C C . GLY A 1 104 ? 20.413 -3.624 -27.105 1.00 94.75 104 GLY A C 1
ATOM 825 O O . GLY A 1 104 ? 21.049 -4.225 -26.239 1.00 94.75 104 GLY A O 1
ATOM 826 N N . GLU A 1 105 ? 20.832 -2.479 -27.638 1.00 97.44 105 GLU A N 1
ATOM 827 C CA . GLU A 1 105 ? 22.017 -1.769 -27.153 1.00 97.44 105 GLU A CA 1
ATOM 828 C C . GLU A 1 105 ? 21.685 -1.007 -25.866 1.00 97.44 105 GLU A C 1
ATOM 830 O O . GLU A 1 105 ? 20.723 -0.237 -25.816 1.00 97.44 105 GLU A O 1
ATOM 835 N N . VAL A 1 106 ? 22.497 -1.199 -24.825 1.00 96.50 106 VAL A N 1
ATOM 836 C CA . VAL A 1 106 ? 22.468 -0.349 -23.632 1.00 96.50 106 VAL A CA 1
ATOM 837 C C . VAL A 1 106 ? 23.447 0.788 -23.873 1.00 96.50 106 VAL A C 1
ATOM 839 O O . VAL A 1 106 ? 24.618 0.547 -24.149 1.00 96.50 106 VAL A O 1
ATOM 842 N N . LEU A 1 107 ? 22.966 2.027 -23.805 1.00 97.75 107 LEU A N 1
ATOM 843 C CA . LEU A 1 107 ? 23.798 3.212 -23.992 1.00 97.75 107 LEU A CA 1
ATOM 844 C C . LEU A 1 107 ? 24.093 3.863 -22.640 1.00 97.75 107 LEU A C 1
ATOM 846 O O . LEU A 1 107 ? 23.202 3.993 -21.798 1.00 97.75 107 LEU A O 1
ATOM 850 N N . ASP A 1 108 ? 25.330 4.307 -22.445 1.00 97.81 108 ASP A N 1
ATOM 851 C CA . ASP A 1 108 ? 25.678 5.189 -21.335 1.00 97.81 108 ASP A CA 1
ATOM 852 C C . ASP A 1 108 ? 25.147 6.622 -21.551 1.00 97.81 108 ASP A C 1
ATOM 854 O O . ASP A 1 108 ? 24.559 6.959 -22.583 1.00 97.81 108 ASP A O 1
ATOM 858 N N . SER A 1 109 ? 25.373 7.508 -20.575 1.00 97.50 109 SER A N 1
ATOM 859 C CA . SER A 1 109 ? 24.924 8.906 -20.646 1.00 97.50 109 SER A CA 1
ATOM 860 C C . SER A 1 109 ? 25.589 9.735 -21.755 1.00 97.50 109 SER A C 1
ATOM 862 O O . SER A 1 109 ? 25.126 10.838 -22.041 1.00 97.50 109 SER A O 1
ATOM 864 N N . SER A 1 110 ? 26.651 9.226 -22.387 1.00 97.50 110 SER A N 1
ATOM 865 C CA . SER A 1 110 ? 27.317 9.831 -23.546 1.00 97.50 110 SER A CA 1
ATOM 866 C C . SER A 1 110 ? 26.843 9.255 -24.887 1.00 97.50 110 SER A C 1
ATOM 868 O O . SER A 1 110 ? 27.265 9.734 -25.940 1.00 97.50 110 SER A O 1
ATOM 870 N N . GLY A 1 111 ? 25.951 8.258 -24.860 1.00 97.12 111 GLY A N 1
ATOM 871 C C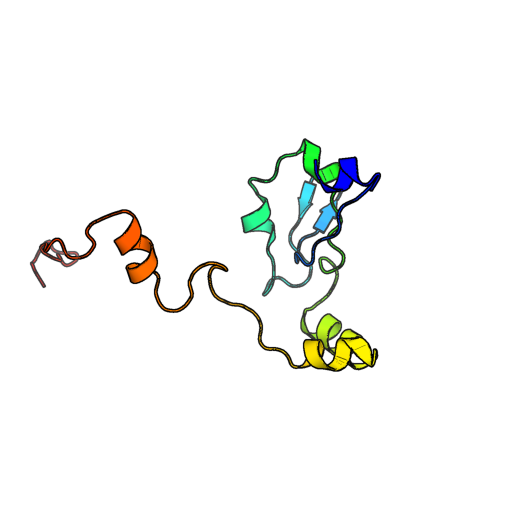A . GLY A 1 111 ? 25.429 7.579 -26.044 1.00 97.12 111 GLY A CA 1
ATOM 872 C C . GLY A 1 111 ? 26.311 6.435 -26.545 1.00 97.12 111 GLY A C 1
ATOM 873 O O . GLY A 1 111 ? 26.130 5.983 -27.673 1.00 97.12 111 GLY A O 1
ATOM 874 N N . LYS A 1 112 ? 27.276 5.967 -25.746 1.00 97.44 112 LYS A N 1
ATOM 875 C CA . LYS A 1 112 ? 28.150 4.852 -26.118 1.00 97.44 112 LYS A CA 1
ATOM 876 C C . LYS A 1 112 ? 27.564 3.522 -25.640 1.00 97.44 112 LYS A C 1
ATOM 878 O O . LYS A 1 112 ? 27.119 3.430 -24.501 1.00 97.44 112 LYS A O 1
ATOM 883 N N . VAL A 1 113 ? 27.620 2.496 -26.495 1.00 97.25 113 VAL A N 1
ATOM 884 C CA . VAL A 1 113 ? 27.207 1.122 -26.155 1.00 97.25 113 VAL A CA 1
ATOM 885 C C . VAL A 1 113 ? 28.084 0.549 -25.033 1.00 97.25 113 VAL A C 1
ATOM 887 O O . VAL A 1 113 ? 29.317 0.656 -25.106 1.00 97.25 113 VAL A O 1
ATOM 890 N N . VAL A 1 114 ? 27.447 -0.065 -24.028 1.00 93.81 114 VAL A N 1
ATOM 891 C CA . VAL A 1 114 ? 28.066 -0.713 -22.855 1.00 93.81 114 VAL A CA 1
ATOM 892 C C . VAL A 1 114 ? 27.571 -2.135 -22.625 1.00 93.81 114 VAL A C 1
ATOM 894 O O . VAL A 1 114 ? 26.410 -2.437 -22.980 1.00 93.81 114 VAL A O 1
#

Foldseek 3Di:
DVCVVVVQQADEDQAQWDADPLDIHFAPANVRTPSVVCVPPDSVNSSRYDHPCRDDHPLVVLVVLCVPVVSVVVSPDDDDPDDPPDDDDPVVVVVVPDDPPPDDFDADPVRDGD

Radius of gyration: 20.44 Å; chains: 1; bounding box: 53×31×52 Å